Protein AF-A0A512BZX6-F1 (afdb_monomer_lite)

pLDDT: mean 86.29, std 14.29, range [40.62, 97.5]

Radius of gyration: 14.77 Å; chains: 1; bounding box: 35×25×48 Å

Organism: NCBI:txid670291

Foldseek 3Di:
DPDPPDPPPFFAWDKDPDPDDPVLVVVLQVVQQVVLCVVLVVVPPDPCSVVSSVVSSQVSSVVVVIDTPGTPVVDDD

Structure (mmCIF, N/CA/C/O backbone):
data_AF-A0A512BZX6-F1
#
_entry.id   AF-A0A512BZX6-F1
#
loop_
_atom_site.group_PDB
_atom_site.id
_atom_site.type_symbol
_atom_site.label_atom_id
_atom_site.label_alt_id
_atom_site.label_comp_id
_atom_site.label_asym_id
_atom_site.label_entity_id
_atom_site.label_seq_id
_atom_site.pdbx_PDB_ins_code
_atom_site.Cartn_x
_atom_site.Cartn_y
_atom_site.Cartn_z
_atom_site.occupancy
_atom_site.B_iso_or_equiv
_atom_site.auth_seq_id
_atom_site.auth_comp_id
_atom_site.auth_asym_id
_atom_site.auth_at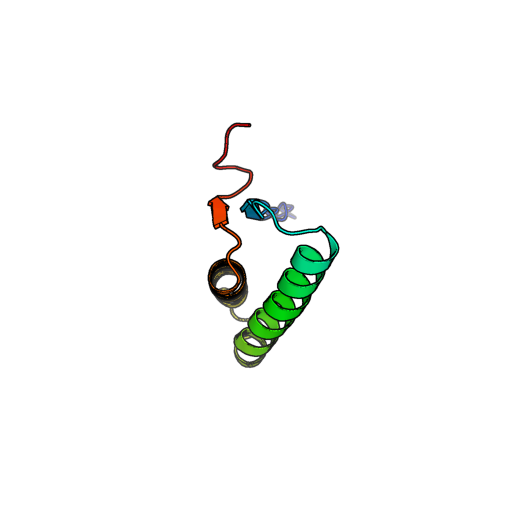om_id
_atom_site.pdbx_PDB_model_num
ATOM 1 N N . MET A 1 1 ? 6.096 16.429 -35.193 1.00 40.62 1 MET A N 1
ATOM 2 C CA . MET A 1 1 ? 4.826 16.183 -34.480 1.00 40.62 1 MET A CA 1
ATOM 3 C C . MET A 1 1 ? 5.172 15.747 -33.065 1.00 40.62 1 MET A C 1
ATOM 5 O O . MET A 1 1 ? 5.481 14.582 -32.861 1.00 40.62 1 MET A O 1
ATOM 9 N N . SER A 1 2 ? 5.228 16.683 -32.115 1.00 44.22 2 SER A N 1
ATOM 10 C CA . SER A 1 2 ? 5.403 16.340 -30.698 1.00 44.22 2 SER A CA 1
ATOM 11 C C . SER A 1 2 ? 4.046 15.915 -30.155 1.00 44.22 2 SER A C 1
ATOM 13 O O . SER A 1 2 ? 3.203 16.757 -29.866 1.00 44.22 2 SER A O 1
ATOM 15 N N . GLY A 1 3 ? 3.804 14.607 -30.114 1.00 50.16 3 GLY A N 1
ATOM 16 C CA . GLY A 1 3 ? 2.642 14.057 -29.430 1.00 50.16 3 GLY A CA 1
ATOM 17 C C . GLY A 1 3 ? 2.865 14.169 -27.929 1.00 50.16 3 GLY A C 1
ATOM 18 O O . GLY A 1 3 ? 3.785 13.550 -27.400 1.00 50.16 3 GLY A O 1
ATOM 19 N N . CYS A 1 4 ? 2.048 14.967 -27.245 1.00 56.38 4 CYS A N 1
ATOM 20 C CA . CYS A 1 4 ? 1.955 14.919 -25.794 1.00 56.38 4 CYS A CA 1
ATOM 21 C C . CYS A 1 4 ? 1.469 13.518 -25.412 1.00 56.38 4 CYS A C 1
ATOM 23 O O . CYS A 1 4 ? 0.291 13.202 -25.577 1.00 56.38 4 CYS A O 1
ATOM 25 N N . VAL A 1 5 ? 2.371 12.662 -24.932 1.00 60.44 5 VAL A N 1
ATOM 26 C CA . VAL A 1 5 ? 1.968 11.461 -24.204 1.00 60.44 5 VAL A CA 1
ATOM 27 C C . VAL A 1 5 ? 1.393 11.982 -22.897 1.00 60.44 5 VAL A C 1
ATOM 29 O O . VAL A 1 5 ? 2.143 12.386 -22.012 1.00 60.44 5 VAL A O 1
ATOM 32 N N . ALA A 1 6 ? 0.067 12.082 -22.809 1.00 57.06 6 ALA A N 1
ATOM 33 C CA . ALA A 1 6 ? -0.581 12.342 -21.536 1.00 57.06 6 ALA A CA 1
ATOM 34 C C . ALA A 1 6 ? -0.089 11.261 -20.568 1.00 57.06 6 ALA A C 1
ATOM 36 O O . ALA A 1 6 ? -0.274 10.073 -20.845 1.00 57.06 6 ALA A O 1
ATOM 37 N N . GLU A 1 7 ? 0.595 11.649 -19.487 1.00 55.69 7 GLU A N 1
ATOM 38 C CA . GLU A 1 7 ? 0.913 10.716 -18.412 1.00 55.69 7 GLU A CA 1
ATOM 39 C C . GLU A 1 7 ? -0.410 10.087 -17.985 1.00 55.69 7 GLU A C 1
ATOM 41 O O . GLU A 1 7 ? -1.282 10.757 -17.428 1.00 55.69 7 GLU A O 1
ATOM 46 N N . SER A 1 8 ? -0.600 8.807 -18.304 1.00 59.47 8 SER A N 1
ATOM 47 C CA . SER A 1 8 ? -1.753 8.062 -17.833 1.00 59.47 8 SER A CA 1
ATOM 48 C C . SER A 1 8 ? -1.607 7.980 -16.318 1.00 59.47 8 SER A C 1
ATOM 50 O O . SER A 1 8 ? -0.865 7.134 -15.806 1.00 59.47 8 SER A O 1
ATOM 52 N N . LYS A 1 9 ? -2.236 8.913 -15.597 1.00 66.81 9 LYS A N 1
ATOM 53 C CA . LYS A 1 9 ? -2.257 8.911 -14.139 1.00 66.81 9 LYS A CA 1
ATOM 54 C C . LYS A 1 9 ? -2.854 7.574 -13.732 1.00 66.81 9 LYS A C 1
ATOM 56 O O . LYS A 1 9 ? -4.027 7.313 -13.985 1.00 66.81 9 LYS A O 1
ATOM 61 N N . LYS A 1 10 ? -2.021 6.689 -13.186 1.00 76.12 10 LYS A N 1
ATOM 62 C CA . LYS A 1 10 ? -2.508 5.385 -12.752 1.00 76.12 10 LYS A CA 1
ATOM 63 C C . LYS A 1 10 ? -3.555 5.622 -11.657 1.00 76.12 10 LYS A C 1
ATOM 65 O O . LYS A 1 10 ? -3.303 6.464 -10.794 1.00 76.12 10 LYS A O 1
ATOM 70 N N . PRO A 1 11 ? -4.675 4.889 -11.663 1.00 83.19 11 PRO A N 1
ATOM 71 C CA . PRO A 1 11 ? -5.762 5.135 -10.729 1.00 83.19 11 PRO A CA 1
ATOM 72 C C . PRO A 1 11 ? -5.297 4.902 -9.292 1.00 83.19 11 PRO A C 1
ATOM 74 O O . PRO A 1 11 ? -4.385 4.094 -9.049 1.00 83.19 11 PRO A O 1
ATOM 77 N N . ASP A 1 12 ? -5.894 5.636 -8.361 1.00 87.62 12 ASP A N 1
ATOM 78 C CA . ASP A 1 12 ? -5.561 5.550 -6.945 1.00 87.62 12 ASP A CA 1
ATOM 79 C C . ASP A 1 12 ? -6.035 4.205 -6.381 1.00 87.62 12 ASP A C 1
ATOM 81 O O . ASP A 1 12 ? -7.039 3.650 -6.824 1.00 87.62 12 ASP A O 1
ATOM 85 N N . LEU A 1 13 ? -5.285 3.654 -5.426 1.00 90.69 13 LEU A N 1
ATOM 86 C CA . LEU A 1 13 ? -5.653 2.417 -4.738 1.00 90.69 13 LEU A CA 1
ATOM 87 C C . LEU A 1 13 ? -6.577 2.755 -3.567 1.00 90.69 13 LEU A C 1
ATOM 89 O O . LEU A 1 13 ? -6.216 3.576 -2.720 1.00 90.69 13 LEU A O 1
ATOM 93 N N . LEU A 1 14 ? -7.739 2.112 -3.512 1.00 91.62 14 LEU A N 1
ATOM 94 C CA . LEU A 1 14 ? -8.735 2.315 -2.467 1.00 91.62 14 LEU A CA 1
ATOM 95 C C . LEU A 1 14 ? -8.646 1.198 -1.428 1.00 91.62 14 LEU A C 1
ATOM 97 O O . LEU A 1 14 ? -8.522 0.020 -1.767 1.00 91.62 14 LEU A O 1
ATOM 101 N N . PHE A 1 15 ? -8.723 1.577 -0.154 1.00 92.50 15 PHE A N 1
ATOM 102 C CA . PHE A 1 15 ? -8.570 0.667 0.973 1.00 92.50 15 PHE A CA 1
ATOM 103 C C . PHE A 1 15 ? -9.609 0.943 2.054 1.00 92.50 15 PHE A C 1
ATOM 105 O O . PHE A 1 15 ? -9.930 2.099 2.323 1.00 92.50 15 PHE A O 1
ATOM 112 N N . ASP A 1 16 ? -10.072 -0.122 2.700 1.00 92.12 16 ASP A N 1
ATOM 113 C CA . ASP A 1 16 ? -10.870 -0.081 3.919 1.00 92.12 16 ASP A CA 1
ATOM 114 C C . ASP A 1 16 ? -9.999 -0.522 5.099 1.00 92.12 16 ASP A C 1
ATOM 116 O O . ASP A 1 16 ? -9.565 -1.675 5.191 1.00 92.12 16 ASP A O 1
ATOM 120 N N . SER A 1 17 ? -9.706 0.427 5.987 1.00 87.94 17 SER A N 1
ATOM 121 C CA . SER A 1 17 ? -8.922 0.205 7.200 1.00 87.94 17 SER A CA 1
ATOM 122 C C . SER A 1 17 ? -9.763 -0.321 8.371 1.00 87.94 17 SER A C 1
ATOM 124 O O . SER A 1 17 ? -9.216 -0.568 9.447 1.00 87.94 17 SER A O 1
ATOM 126 N N . GLY A 1 18 ? -11.078 -0.490 8.191 1.00 88.12 18 GLY A N 1
ATOM 127 C CA . GLY A 1 18 ? -12.002 -0.980 9.207 1.00 88.12 18 GLY A CA 1
ATOM 128 C C . GLY A 1 18 ? -11.926 -0.160 10.494 1.00 88.12 18 GLY A C 1
ATOM 129 O O . GLY A 1 18 ? -12.146 1.048 10.499 1.00 88.12 18 GLY A O 1
ATOM 130 N N . SER A 1 19 ? -11.584 -0.823 11.599 1.00 88.50 19 SER A N 1
ATOM 131 C CA . SER A 1 19 ? -11.443 -0.201 12.921 1.00 88.50 19 SER A CA 1
ATOM 132 C C . SER A 1 19 ? -10.039 0.346 13.220 1.00 88.50 19 SER A C 1
ATOM 134 O O . SER A 1 19 ? -9.756 0.675 14.373 1.00 88.50 19 SER A O 1
ATOM 136 N N . MET A 1 20 ? -9.122 0.387 12.244 1.00 90.94 20 MET A N 1
ATOM 137 C CA . MET A 1 20 ? -7.783 0.939 12.467 1.00 90.94 20 MET A CA 1
ATOM 138 C C . MET A 1 20 ? -7.833 2.456 12.625 1.00 90.94 20 MET A C 1
ATOM 140 O O . MET A 1 20 ? -8.502 3.167 11.882 1.00 90.94 20 MET A O 1
ATOM 144 N N . THR A 1 21 ? -7.038 2.951 13.565 1.00 93.19 21 THR A N 1
ATOM 145 C CA . THR A 1 21 ? -6.768 4.384 13.698 1.00 93.19 21 THR A CA 1
ATOM 146 C C . THR A 1 21 ? -5.907 4.890 12.541 1.00 93.19 21 THR A C 1
ATOM 148 O O . THR A 1 21 ? -5.092 4.148 11.981 1.00 93.19 21 THR A O 1
ATOM 151 N N . ASP A 1 22 ? -5.983 6.192 12.266 1.00 90.62 22 ASP A N 1
ATOM 152 C CA . ASP A 1 22 ? -5.136 6.856 11.267 1.00 90.62 22 ASP A CA 1
ATOM 153 C C . ASP A 1 22 ? -3.640 6.613 11.506 1.00 90.62 22 ASP A C 1
ATOM 155 O O . ASP A 1 22 ? -2.869 6.440 10.563 1.00 90.62 22 ASP A O 1
ATOM 159 N N . ALA A 1 23 ? -3.213 6.549 12.771 1.00 94.00 23 ALA A N 1
ATOM 160 C CA . ALA A 1 23 ? -1.825 6.275 13.130 1.00 94.00 23 ALA A CA 1
ATOM 161 C C . ALA A 1 23 ? -1.398 4.848 12.750 1.00 94.00 23 ALA A C 1
ATOM 163 O O . ALA A 1 23 ? -0.298 4.645 12.227 1.00 94.00 23 ALA A O 1
ATOM 164 N N . GLN A 1 24 ? -2.265 3.856 12.982 1.00 93.25 24 GLN A N 1
ATOM 165 C CA . GLN A 1 24 ? -2.012 2.469 12.588 1.00 93.25 24 GLN A CA 1
ATOM 166 C C . GLN A 1 24 ? -2.003 2.327 11.064 1.00 93.25 24 GLN A C 1
ATOM 168 O O . GLN A 1 24 ? -1.109 1.675 10.521 1.00 93.25 24 GLN A O 1
ATOM 173 N N . TRP A 1 25 ? -2.937 2.987 10.373 1.00 92.12 25 TRP A N 1
ATOM 174 C CA . TRP A 1 25 ? -2.963 3.026 8.913 1.00 92.12 25 TRP A CA 1
ATOM 175 C C . TRP A 1 25 ? -1.698 3.673 8.342 1.00 92.12 25 TRP A C 1
ATOM 177 O O . TRP A 1 25 ? -1.039 3.105 7.471 1.00 92.12 25 TRP A O 1
ATOM 187 N N . LEU A 1 26 ? -1.291 4.825 8.877 1.00 93.94 26 LEU A N 1
ATOM 188 C CA . LEU A 1 26 ? -0.088 5.528 8.442 1.00 93.94 26 LEU A CA 1
ATOM 189 C C . LEU A 1 26 ? 1.172 4.681 8.647 1.00 93.94 26 LEU A C 1
ATOM 191 O O . LEU A 1 26 ? 2.050 4.667 7.780 1.00 93.94 26 LEU A O 1
ATOM 195 N N . LYS A 1 27 ? 1.264 3.966 9.773 1.00 95.44 27 LYS A N 1
ATOM 196 C CA . LYS A 1 27 ? 2.368 3.040 10.045 1.00 95.44 27 LYS A CA 1
ATOM 197 C C . LYS A 1 27 ? 2.392 1.898 9.026 1.00 95.44 27 LYS A C 1
ATOM 199 O O . LYS A 1 27 ? 3.419 1.695 8.380 1.00 95.44 27 LYS A O 1
ATOM 204 N N . ALA A 1 28 ? 1.260 1.222 8.823 1.00 94.38 28 ALA A N 1
ATOM 205 C CA . ALA A 1 28 ? 1.119 0.147 7.844 1.00 94.38 28 ALA A CA 1
ATOM 206 C C . ALA A 1 28 ? 1.4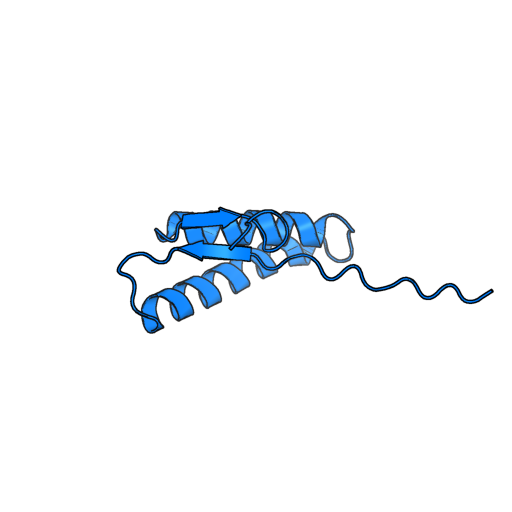95 0.608 6.429 1.00 94.38 28 ALA A C 1
ATOM 208 O O . ALA A 1 28 ? 2.272 -0.052 5.738 1.00 94.38 28 ALA A O 1
ATOM 209 N N . ARG A 1 29 ? 1.013 1.790 6.030 1.00 93.88 29 ARG A N 1
ATOM 210 C CA . ARG A 1 29 ? 1.320 2.412 4.741 1.00 93.88 29 ARG A CA 1
ATOM 211 C C . ARG A 1 29 ? 2.818 2.635 4.557 1.00 93.88 29 ARG A C 1
ATOM 213 O O . ARG A 1 29 ? 3.344 2.266 3.513 1.00 93.88 29 ARG A O 1
ATOM 220 N N . LYS A 1 30 ? 3.508 3.227 5.538 1.00 96.62 30 LYS A N 1
ATOM 221 C CA . LYS A 1 30 ? 4.956 3.493 5.449 1.00 96.62 30 LYS A CA 1
ATOM 222 C C . LYS A 1 30 ? 5.769 2.206 5.331 1.00 96.62 30 LYS A C 1
ATOM 224 O O . LYS A 1 30 ? 6.643 2.123 4.475 1.00 96.62 30 LYS A O 1
ATOM 229 N N . GLU A 1 31 ? 5.450 1.207 6.150 1.00 97.25 31 GLU A N 1
ATOM 230 C CA . GLU A 1 31 ? 6.118 -0.099 6.114 1.00 97.25 31 GLU A CA 1
ATOM 231 C C . GLU A 1 31 ? 5.934 -0.775 4.749 1.00 97.25 31 GLU A C 1
ATOM 233 O O . GLU A 1 31 ? 6.904 -1.196 4.125 1.00 97.25 31 GLU A O 1
ATOM 238 N N . CYS A 1 32 ? 4.706 -0.803 4.228 1.00 97.50 32 CYS A N 1
ATOM 239 C CA . CYS A 1 32 ? 4.426 -1.448 2.948 1.00 97.50 32 CYS A CA 1
ATOM 240 C C . CYS A 1 32 ? 4.989 -0.702 1.739 1.00 97.50 32 CYS A C 1
ATOM 242 O O . CYS A 1 32 ? 5.361 -1.340 0.755 1.00 97.50 32 CYS A O 1
ATOM 244 N N . LEU A 1 33 ? 5.083 0.630 1.798 1.00 96.81 33 LEU A N 1
ATOM 245 C CA . LEU A 1 33 ? 5.780 1.408 0.772 1.00 96.81 33 LEU A CA 1
ATOM 246 C C . LEU A 1 33 ? 7.264 1.038 0.718 1.00 96.81 33 LEU A C 1
ATOM 248 O O . LEU A 1 33 ? 7.792 0.813 -0.369 1.00 96.81 33 LEU A O 1
ATOM 252 N N . PHE A 1 34 ? 7.913 0.933 1.880 1.00 97.50 34 PHE A N 1
ATOM 253 C CA . PHE A 1 34 ? 9.323 0.566 1.964 1.00 97.50 34 PHE A CA 1
ATOM 254 C C . PHE A 1 34 ? 9.587 -0.842 1.415 1.00 97.50 34 PHE A C 1
ATOM 256 O O . PHE A 1 34 ? 10.488 -1.020 0.597 1.00 97.50 34 PHE A O 1
ATOM 263 N N . GLU A 1 35 ? 8.777 -1.831 1.801 1.00 96.69 35 GLU A N 1
ATOM 264 C CA . GLU A 1 35 ? 8.925 -3.207 1.303 1.00 96.69 35 GLU A CA 1
ATOM 265 C C . GLU A 1 35 ? 8.689 -3.305 -0.210 1.00 96.69 35 GLU A C 1
ATOM 267 O O . GLU A 1 35 ? 9.468 -3.940 -0.927 1.00 96.69 35 GLU A O 1
ATOM 272 N N . ALA A 1 36 ? 7.657 -2.626 -0.722 1.00 96.69 36 ALA A N 1
ATOM 273 C CA . ALA A 1 36 ? 7.384 -2.585 -2.154 1.00 96.69 36 ALA A CA 1
ATOM 274 C C . ALA A 1 36 ? 8.527 -1.919 -2.932 1.00 96.69 36 ALA A C 1
ATOM 276 O O . ALA A 1 36 ? 8.931 -2.427 -3.977 1.00 96.69 36 ALA A O 1
ATOM 277 N N . GLU A 1 37 ? 9.080 -0.815 -2.424 1.00 96.00 37 GLU A N 1
ATOM 278 C CA . GLU A 1 37 ? 10.214 -0.128 -3.042 1.00 96.00 37 GLU A CA 1
ATOM 279 C C . GLU A 1 37 ? 11.472 -0.998 -3.045 1.00 96.00 37 GLU A C 1
ATOM 281 O O . GLU A 1 37 ? 12.062 -1.224 -4.104 1.00 96.00 37 GLU A O 1
ATOM 286 N N . LYS A 1 38 ? 11.835 -1.562 -1.891 1.00 96.19 38 LYS A N 1
ATOM 287 C CA . LYS A 1 38 ? 12.975 -2.473 -1.743 1.00 96.19 38 LYS A CA 1
ATOM 288 C C . LYS A 1 38 ? 12.903 -3.640 -2.727 1.00 96.19 38 LYS A C 1
ATOM 290 O O . LYS A 1 38 ? 13.911 -3.974 -3.348 1.00 96.19 38 LYS A O 1
ATOM 295 N N . ALA A 1 39 ? 11.723 -4.233 -2.901 1.00 95.31 39 ALA A N 1
ATOM 296 C CA . ALA A 1 39 ? 11.533 -5.372 -3.791 1.00 95.31 39 ALA A CA 1
ATOM 297 C C . ALA A 1 39 ? 11.662 -5.022 -5.283 1.00 95.31 39 ALA A C 1
ATOM 299 O O . ALA A 1 39 ? 12.045 -5.881 -6.080 1.00 95.31 39 ALA A O 1
ATOM 300 N N . VAL A 1 40 ? 11.352 -3.782 -5.681 1.00 96.00 40 VAL A N 1
ATOM 301 C CA . VAL A 1 40 ? 11.435 -3.361 -7.091 1.00 96.00 40 VAL A CA 1
ATOM 302 C C . VAL A 1 40 ? 12.728 -2.635 -7.447 1.00 96.00 40 VAL A C 1
ATOM 304 O O . VAL A 1 40 ? 13.035 -2.522 -8.632 1.00 96.00 40 VAL A O 1
ATOM 307 N N . THR A 1 41 ? 13.514 -2.179 -6.469 1.00 95.44 41 THR A N 1
ATOM 308 C CA . THR A 1 41 ? 14.828 -1.549 -6.699 1.00 95.44 41 THR A CA 1
ATOM 309 C C . THR A 1 41 ? 15.720 -2.336 -7.670 1.00 95.44 41 THR A C 1
ATOM 311 O O . THR A 1 41 ? 16.217 -1.719 -8.611 1.00 95.44 41 THR A O 1
ATOM 314 N N . PRO A 1 42 ? 15.873 -3.674 -7.558 1.00 94.12 42 PRO A N 1
ATOM 315 C CA . PRO A 1 42 ? 16.761 -4.434 -8.445 1.00 94.12 42 PRO A CA 1
ATOM 316 C C . PRO A 1 42 ? 16.300 -4.503 -9.905 1.00 94.12 42 PRO A C 1
ATOM 318 O O . PRO A 1 42 ? 17.073 -4.891 -10.773 1.00 94.12 42 PRO A O 1
ATOM 321 N N . ILE A 1 43 ? 15.031 -4.187 -10.177 1.00 91.31 43 ILE A N 1
ATOM 322 C CA . ILE A 1 43 ? 14.425 -4.312 -11.508 1.00 91.31 43 ILE A CA 1
ATOM 323 C C . ILE A 1 43 ? 14.101 -2.960 -12.139 1.00 91.31 43 ILE A C 1
ATOM 325 O O . ILE A 1 43 ? 13.606 -2.929 -13.262 1.00 91.31 43 ILE A O 1
ATOM 329 N N . ARG A 1 44 ? 14.340 -1.833 -11.460 1.00 86.19 44 ARG A N 1
ATOM 330 C CA . ARG A 1 44 ? 14.199 -0.508 -12.083 1.00 86.19 44 ARG A CA 1
ATOM 331 C C . ARG A 1 44 ? 15.309 -0.327 -13.141 1.00 86.19 44 ARG A C 1
ATOM 333 O O . ARG A 1 44 ? 16.444 -0.708 -12.868 1.00 86.19 44 ARG A O 1
ATOM 340 N N . PRO A 1 45 ? 15.017 0.239 -14.332 1.00 84.50 45 PRO A N 1
ATOM 341 C CA . PRO A 1 45 ? 13.781 0.919 -14.745 1.00 84.50 45 PRO A CA 1
ATOM 342 C C . PRO A 1 45 ? 12.829 0.050 -15.598 1.00 84.50 45 PRO A C 1
ATOM 344 O O . PRO A 1 45 ? 12.196 0.548 -16.525 1.00 84.50 45 PRO A O 1
ATOM 347 N N . SER A 1 46 ? 12.719 -1.254 -15.333 1.00 88.56 46 SER A N 1
ATOM 348 C CA . SER A 1 46 ? 11.837 -2.143 -16.100 1.00 88.56 46 SER A CA 1
ATOM 349 C C . SER A 1 46 ? 10.374 -1.664 -16.089 1.00 88.56 46 SER A C 1
ATOM 351 O O . SER A 1 46 ? 9.871 -1.284 -15.026 1.00 88.56 46 SER A O 1
ATOM 353 N N . PRO A 1 47 ? 9.644 -1.749 -17.220 1.00 83.06 47 PRO A N 1
ATOM 354 C CA . PRO A 1 47 ? 8.234 -1.352 -17.289 1.00 83.06 47 PRO A CA 1
ATOM 355 C C . PRO A 1 47 ? 7.341 -2.118 -16.298 1.00 83.06 47 PRO A C 1
ATOM 357 O O . PRO A 1 47 ? 6.362 -1.566 -15.796 1.00 83.06 47 PRO A O 1
ATOM 360 N N . VAL A 1 48 ? 7.715 -3.348 -15.922 1.00 89.19 48 VAL A N 1
ATOM 361 C CA . VAL A 1 48 ? 6.955 -4.158 -14.951 1.00 89.19 48 VAL A CA 1
ATOM 362 C C . VAL A 1 48 ? 7.192 -3.755 -13.490 1.00 89.19 48 VAL A C 1
ATOM 364 O O . VAL A 1 48 ? 6.482 -4.225 -12.598 1.00 89.19 48 VAL A O 1
ATOM 367 N N . ALA A 1 49 ? 8.171 -2.886 -13.206 1.00 91.06 49 ALA A N 1
ATOM 368 C CA . ALA A 1 49 ? 8.495 -2.479 -11.838 1.00 91.06 49 ALA A CA 1
ATOM 369 C C . ALA A 1 49 ? 7.309 -1.780 -11.157 1.00 91.06 49 ALA A C 1
ATOM 371 O O . ALA A 1 49 ? 7.040 -2.027 -9.984 1.00 91.06 49 ALA A O 1
ATOM 372 N N . GLY A 1 50 ? 6.550 -0.963 -11.895 1.00 89.56 50 GLY A N 1
ATOM 373 C CA . GLY A 1 50 ? 5.377 -0.274 -11.352 1.00 89.56 50 GLY A CA 1
ATOM 374 C C . GLY A 1 50 ? 4.209 -1.210 -11.017 1.00 89.56 50 GLY A C 1
ATOM 375 O O . GLY A 1 50 ? 3.505 -0.980 -10.036 1.00 89.56 50 GLY A O 1
ATOM 376 N N . GLU A 1 51 ? 3.997 -2.262 -11.808 1.00 90.44 51 GLU A N 1
ATOM 377 C CA . GLU A 1 51 ? 2.964 -3.275 -11.538 1.00 90.44 51 GLU A CA 1
ATOM 378 C C . GLU A 1 51 ? 3.348 -4.156 -10.351 1.00 90.44 51 GLU A C 1
ATOM 380 O O . GLU A 1 51 ? 2.544 -4.362 -9.440 1.00 90.44 51 GLU A O 1
ATOM 385 N N . ARG A 1 52 ? 4.609 -4.608 -10.305 1.00 93.69 52 ARG A N 1
ATOM 386 C CA . ARG A 1 52 ? 5.138 -5.367 -9.164 1.00 93.69 52 ARG A CA 1
ATOM 387 C C . ARG A 1 52 ? 5.079 -4.559 -7.875 1.00 93.69 52 ARG A C 1
ATOM 389 O O . ARG A 1 52 ? 4.660 -5.100 -6.859 1.00 93.69 52 ARG A O 1
ATOM 396 N N . PH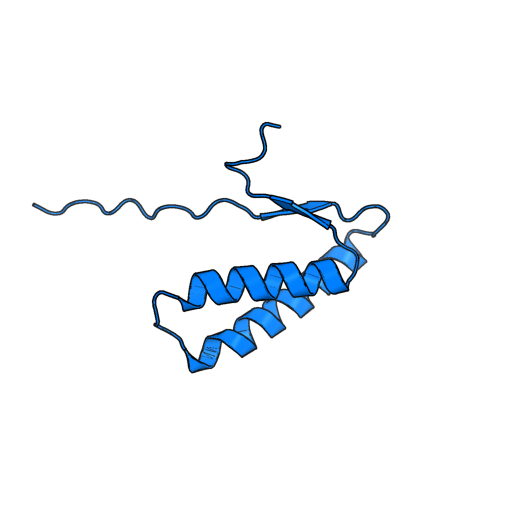E A 1 53 ? 5.420 -3.271 -7.930 1.00 94.88 53 PHE A N 1
ATOM 397 C CA . PHE A 1 53 ? 5.305 -2.371 -6.785 1.00 94.88 53 PHE A CA 1
ATOM 398 C C . PHE A 1 53 ? 3.874 -2.355 -6.238 1.00 94.88 53 PHE A C 1
ATOM 400 O O . PHE A 1 53 ? 3.672 -2.604 -5.054 1.00 94.88 53 PHE A O 1
ATOM 407 N N . ARG A 1 54 ? 2.875 -2.125 -7.105 1.00 93.50 54 ARG A N 1
ATOM 408 C CA . ARG A 1 54 ? 1.457 -2.098 -6.705 1.00 93.50 54 ARG A CA 1
ATOM 409 C C . ARG A 1 54 ? 1.016 -3.417 -6.085 1.00 93.50 54 ARG A C 1
ATOM 411 O O . ARG A 1 54 ? 0.423 -3.405 -5.013 1.00 93.50 54 ARG A O 1
ATOM 418 N N . LYS A 1 55 ? 1.350 -4.542 -6.721 1.00 94.88 55 LYS A N 1
ATOM 419 C CA . LYS A 1 55 ? 0.989 -5.873 -6.222 1.00 94.88 55 LYS A CA 1
ATOM 420 C C . LYS A 1 55 ? 1.580 -6.143 -4.838 1.00 94.88 55 LYS A C 1
ATOM 422 O O . LYS A 1 55 ? 0.866 -6.597 -3.954 1.00 94.88 55 LYS A O 1
ATOM 427 N N . ILE A 1 56 ? 2.864 -5.844 -4.639 1.00 96.69 56 ILE A N 1
ATOM 428 C CA . ILE A 1 56 ? 3.542 -6.059 -3.352 1.00 96.69 56 ILE A CA 1
ATOM 429 C C . ILE A 1 56 ? 2.969 -5.135 -2.278 1.00 96.69 56 ILE A C 1
ATOM 431 O O . ILE A 1 56 ? 2.716 -5.582 -1.162 1.00 96.69 56 ILE A O 1
ATOM 435 N N . TYR A 1 57 ? 2.716 -3.872 -2.623 1.00 96.62 57 TYR A N 1
ATOM 436 C CA . TYR A 1 57 ? 2.102 -2.917 -1.710 1.00 96.62 57 TYR A CA 1
ATOM 437 C C . TYR A 1 57 ? 0.718 -3.388 -1.236 1.00 96.62 57 TYR A C 1
ATOM 439 O O . TYR A 1 57 ? 0.493 -3.421 -0.029 1.00 96.62 57 TYR A O 1
ATOM 447 N N . ILE A 1 58 ? -0.159 -3.817 -2.157 1.00 95.94 58 ILE A N 1
ATOM 448 C CA . ILE A 1 58 ? -1.502 -4.345 -1.846 1.00 95.94 58 ILE A CA 1
ATOM 449 C C . ILE A 1 58 ? -1.406 -5.565 -0.924 1.00 95.94 58 ILE A C 1
ATOM 451 O O . ILE A 1 58 ? -1.991 -5.563 0.155 1.00 95.94 58 ILE A O 1
ATOM 455 N N . LEU A 1 59 ? -0.592 -6.560 -1.289 1.00 96.62 59 LEU A N 1
ATOM 456 C CA . LEU A 1 59 ? -0.413 -7.767 -0.474 1.00 96.62 59 LEU A CA 1
ATOM 457 C C . LEU A 1 59 ? 0.109 -7.443 0.931 1.00 96.62 59 LEU A C 1
ATOM 459 O O . LEU A 1 59 ? -0.306 -8.055 1.915 1.00 96.62 59 LEU A O 1
ATOM 463 N N . CYS A 1 60 ? 1.010 -6.467 1.043 1.00 97.31 60 CYS A N 1
ATOM 464 C CA . CYS A 1 60 ? 1.532 -6.051 2.335 1.00 97.31 60 CYS A CA 1
ATOM 465 C C . CYS A 1 60 ? 0.453 -5.388 3.201 1.00 97.31 60 CYS A C 1
ATOM 467 O O . CYS A 1 60 ? 0.351 -5.719 4.383 1.00 97.31 60 CYS A O 1
ATOM 469 N N . VAL A 1 61 ? -0.366 -4.481 2.657 1.00 95.50 61 VAL A N 1
ATOM 470 C CA . VAL A 1 61 ? -1.416 -3.834 3.463 1.00 95.50 61 VAL A CA 1
ATOM 471 C C . VAL A 1 61 ? -2.534 -4.812 3.838 1.00 95.50 61 VAL A C 1
ATOM 473 O O . VAL A 1 61 ? -2.989 -4.782 4.980 1.00 95.50 61 VAL A O 1
ATOM 476 N N . GLU A 1 62 ? -2.874 -5.759 2.959 1.00 94.56 62 GLU A N 1
ATOM 477 C CA . GLU A 1 62 ? -3.803 -6.858 3.265 1.00 94.56 62 GLU A CA 1
ATOM 478 C C . GLU A 1 62 ? -3.283 -7.767 4.378 1.00 94.56 62 GLU A C 1
ATOM 480 O O . GLU A 1 62 ? -4.029 -8.111 5.294 1.00 94.56 62 GLU A O 1
ATOM 485 N N . SER A 1 63 ? -1.981 -8.073 4.388 1.00 95.19 63 SER A N 1
ATOM 486 C CA . SER A 1 63 ? -1.369 -8.850 5.478 1.00 95.19 63 SER A CA 1
ATOM 487 C C . SER A 1 63 ? -1.438 -8.150 6.843 1.00 95.19 63 SER A C 1
ATOM 489 O O . SER A 1 63 ? -1.300 -8.794 7.882 1.00 95.19 63 SER A O 1
ATOM 491 N N . LYS A 1 64 ? -1.672 -6.831 6.852 1.00 92.44 64 LYS A N 1
ATOM 492 C CA . LYS A 1 64 ? -1.857 -6.008 8.055 1.00 92.44 64 LYS A CA 1
ATOM 493 C C . LYS A 1 64 ? -3.331 -5.814 8.430 1.00 92.44 64 LYS A C 1
ATOM 495 O O . LYS A 1 64 ? -3.608 -5.087 9.379 1.00 92.44 64 LYS A O 1
ATOM 500 N N . GLY A 1 65 ? -4.255 -6.456 7.714 1.00 91.38 65 GLY A N 1
ATOM 501 C CA . GLY A 1 65 ? -5.692 -6.388 7.975 1.00 91.38 65 GLY A CA 1
ATOM 502 C C . GLY A 1 65 ? -6.425 -5.245 7.269 1.00 91.38 65 GLY A C 1
ATOM 503 O O . GLY A 1 65 ? -7.605 -5.049 7.541 1.00 91.38 65 GLY A O 1
ATOM 504 N N . ILE A 1 66 ? -5.767 -4.503 6.368 1.00 93.81 66 ILE A N 1
ATOM 505 C CA . ILE A 1 66 ? -6.429 -3.484 5.542 1.00 93.81 66 ILE A CA 1
ATOM 506 C C . ILE A 1 66 ? -6.957 -4.127 4.265 1.00 93.81 66 ILE A C 1
ATOM 508 O O . ILE A 1 66 ? -6.192 -4.705 3.497 1.00 93.81 66 ILE A O 1
ATOM 512 N N . LYS A 1 67 ? -8.249 -3.978 3.991 1.00 93.06 67 LYS A N 1
ATOM 513 C CA . LYS A 1 67 ? -8.878 -4.585 2.819 1.00 93.06 67 LYS A CA 1
ATOM 514 C C . LYS A 1 67 ? -8.698 -3.706 1.585 1.00 93.06 67 LYS A C 1
ATOM 516 O O . LYS A 1 67 ? -9.022 -2.522 1.614 1.00 93.06 67 LYS A O 1
ATOM 521 N N . PHE A 1 68 ? -8.228 -4.283 0.483 1.00 92.75 68 PHE A N 1
ATOM 522 C CA . PHE A 1 68 ? -8.215 -3.602 -0.808 1.00 92.75 68 PHE A CA 1
ATOM 523 C C . PHE A 1 68 ? -9.623 -3.575 -1.419 1.00 92.75 68 PHE A C 1
ATOM 525 O O . PHE A 1 68 ? -10.301 -4.600 -1.482 1.00 92.75 68 PHE A O 1
ATOM 532 N N . LEU A 1 69 ? -10.072 -2.392 -1.844 1.00 91.25 69 LEU A N 1
ATOM 533 C CA . LEU A 1 69 ? -11.401 -2.183 -2.432 1.00 91.25 69 LEU A CA 1
ATOM 534 C C . LEU A 1 69 ? -11.380 -2.104 -3.962 1.00 91.25 69 LEU A C 1
ATOM 536 O O . LEU A 1 69 ? -12.437 -2.180 -4.580 1.00 91.25 69 LEU A O 1
ATOM 540 N N . GLY A 1 70 ? -10.202 -1.950 -4.565 1.00 90.38 70 GLY A N 1
ATOM 541 C CA . GLY A 1 70 ? -10.046 -1.731 -5.999 1.00 90.38 70 GLY A CA 1
ATOM 542 C C . GLY A 1 70 ? -9.359 -0.407 -6.304 1.00 90.38 70 GLY A C 1
ATOM 543 O O . GLY A 1 70 ? -8.712 0.210 -5.449 1.00 90.38 70 GLY A O 1
ATOM 544 N N . THR A 1 71 ? -9.478 0.026 -7.549 1.00 89.56 71 THR A N 1
ATOM 545 C CA . THR A 1 71 ? -8.903 1.278 -8.032 1.00 89.56 71 THR A CA 1
ATOM 546 C C . THR 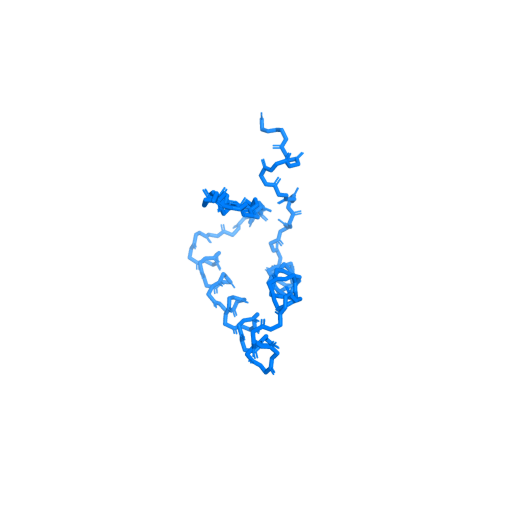A 1 71 ? -9.975 2.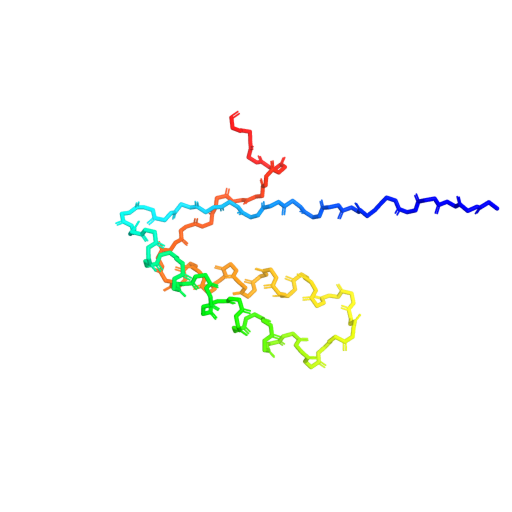350 -8.223 1.00 89.56 71 THR A C 1
ATOM 548 O O . THR A 1 71 ? -11.156 2.053 -8.397 1.00 89.56 71 THR A O 1
ATOM 551 N N . SER A 1 72 ? -9.580 3.624 -8.172 1.00 85.31 72 SER A N 1
ATOM 552 C CA . SER A 1 72 ? -10.501 4.769 -8.266 1.00 85.31 72 SER A CA 1
ATOM 553 C C . SER A 1 72 ? -11.319 4.844 -9.563 1.00 85.31 72 SER A C 1
ATOM 555 O O . SER A 1 72 ? -12.297 5.577 -9.624 1.00 85.31 72 SER A O 1
ATOM 557 N N . ASP A 1 73 ? -10.893 4.150 -10.614 1.00 83.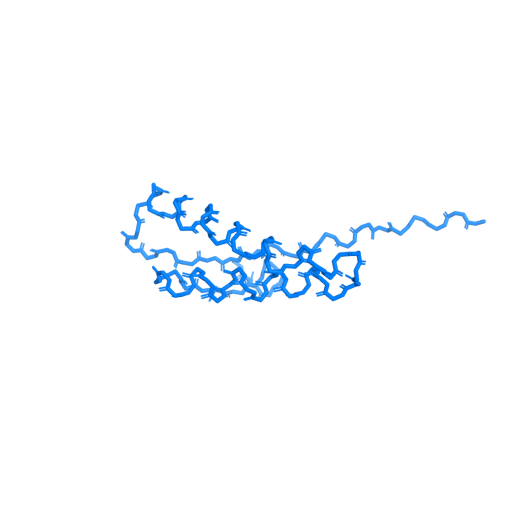38 73 ASP A N 1
ATOM 558 C CA . ASP A 1 73 ? -11.584 4.021 -11.900 1.00 83.38 73 ASP A CA 1
ATOM 559 C C . ASP A 1 73 ? -12.573 2.843 -11.951 1.00 83.38 73 ASP A C 1
ATOM 561 O O . ASP A 1 73 ? -13.498 2.861 -12.761 1.00 83.38 73 ASP A O 1
ATOM 565 N N . GLU A 1 74 ? -12.413 1.845 -11.080 1.00 75.56 74 GLU A N 1
ATOM 566 C CA . GLU A 1 74 ? -13.290 0.669 -10.997 1.00 75.56 74 GLU A CA 1
ATOM 567 C C . GLU A 1 74 ? -14.414 0.851 -9.966 1.00 75.56 74 GLU A C 1
ATOM 569 O O . GLU A 1 74 ? -15.523 0.339 -10.145 1.00 75.56 74 GLU A O 1
ATOM 574 N N . VAL A 1 75 ? -14.158 1.606 -8.894 1.00 64.00 75 VAL A N 1
ATOM 575 C CA . VAL A 1 75 ? -15.138 1.847 -7.829 1.00 64.00 75 VAL A CA 1
ATOM 576 C C . VAL A 1 75 ? -15.983 3.078 -8.164 1.00 64.00 75 VAL A C 1
ATOM 578 O O . VAL A 1 75 ? -15.530 4.214 -8.037 1.00 64.00 75 VAL A O 1
ATOM 581 N N . LYS A 1 76 ? -17.243 2.861 -8.567 1.00 56.16 76 LYS A N 1
ATOM 582 C CA . LYS A 1 76 ? -18.266 3.920 -8.592 1.00 56.16 76 LYS A CA 1
ATOM 583 C C . LYS A 1 76 ? -18.644 4.260 -7.146 1.00 56.16 76 LYS A C 1
ATOM 585 O O . LYS A 1 76 ? -19.372 3.487 -6.526 1.00 56.16 76 LYS A O 1
ATOM 590 N N . LEU A 1 77 ? -18.099 5.356 -6.617 1.00 52.75 77 LEU A N 1
ATOM 591 C CA . LEU A 1 77 ? -18.558 5.971 -5.365 1.00 52.75 77 LEU A CA 1
ATOM 592 C C . LEU A 1 77 ? -19.975 6.535 -5.519 1.00 52.75 77 LEU A C 1
ATOM 594 O O . LEU A 1 77 ? -20.269 7.087 -6.605 1.00 52.75 77 LEU A O 1
#

Sequence (77 aa):
MSGCVAESKKPDLLFDSGSMTDAQWLKARKECLFEAEKAVTPIRPSPVAGERFRKIYILCVESKGIKFLGTSDEVKL

Secondary structure (DSSP, 8-state):
---------PPPEEEE-TT--HHHHHHHHHHHHHHHHHHHGGGTT-TTHHHHHHHHHHHHHHHTTPEEEEETTT---